Protein AF-A0A3D6D416-F1 (afdb_monomer_lite)

Secondary structure (DSSP, 8-state):
---S---PPPP-HHHHHHHHH-PPTT-EEEEEEEESSGGGGGGGGGGG-SS-HHHHHIIIIIIHHIIIIIHHHHT-EEEEEEEEE--SSTTPPPPSEEE-TT--EEEIIIIIITT-SEEEE--SS--HHHHHHHHHHH--EEEE-TT--HHHHTTTTTS-HHHHHHHHHTT-

Foldseek 3Di:
DPDPDPQFDAFDPLLLCCQQPVDDAAAEEEEEEEDQDQVCQALVVVVVDPVPQLVVCSCPPQLVNCVVCSCVVRNYDYSFYWYFYDPVAAQDDGDQWIAHRNGDIDGCPPRNLQRGQEYEYRYQHHNVNVVVVSCVVNVHHYDYNHPDDPVCRRPVNRDRNVVVVVVVVVVD

Radius of gyration: 16.21 Å; chains: 1; bounding box: 52×36×35 Å

Structure (mmCIF, N/CA/C/O backbone):
data_AF-A0A3D6D416-F1
#
_entry.id   AF-A0A3D6D416-F1
#
loop_
_atom_site.group_PDB
_atom_site.id
_atom_site.type_symbol
_atom_site.label_atom_id
_atom_site.label_alt_id
_atom_site.label_comp_id
_atom_site.label_asym_id
_atom_site.label_entity_id
_atom_site.label_seq_id
_atom_site.pdbx_PDB_ins_code
_atom_site.Cartn_x
_atom_site.Cartn_y
_atom_site.Cartn_z
_atom_site.occupancy
_atom_site.B_iso_or_equiv
_atom_site.auth_seq_id
_atom_site.auth_comp_id
_atom_site.auth_asym_id
_atom_site.auth_atom_id
_atom_site.pdbx_PDB_model_num
ATOM 1 N N . MET A 1 1 ? 37.383 -4.142 -9.660 1.00 37.91 1 MET A N 1
ATOM 2 C CA . MET A 1 1 ? 36.294 -4.330 -10.639 1.00 37.91 1 MET A CA 1
ATOM 3 C C . MET A 1 1 ? 35.354 -5.375 -10.069 1.00 37.91 1 MET A C 1
ATOM 5 O O . MET A 1 1 ? 35.671 -6.551 -10.129 1.00 37.91 1 MET A O 1
ATOM 9 N N . ILE A 1 2 ? 34.288 -4.944 -9.397 1.00 41.38 2 ILE A N 1
ATOM 10 C CA . ILE A 1 2 ? 33.226 -5.825 -8.882 1.00 41.38 2 ILE A CA 1
ATOM 11 C C . ILE A 1 2 ? 31.912 -5.070 -9.108 1.00 41.38 2 ILE A C 1
ATOM 13 O O . ILE A 1 2 ? 31.288 -4.567 -8.186 1.00 41.38 2 ILE A O 1
ATOM 17 N N . ALA A 1 3 ? 31.596 -4.806 -10.372 1.00 45.78 3 ALA A N 1
ATOM 18 C CA . ALA A 1 3 ? 30.381 -4.085 -10.752 1.00 45.78 3 ALA A CA 1
ATOM 19 C C . ALA A 1 3 ? 29.821 -4.593 -12.086 1.00 45.78 3 ALA A C 1
ATOM 21 O O . ALA A 1 3 ? 29.097 -3.880 -12.769 1.00 45.78 3 ALA A O 1
ATOM 22 N N . GLU A 1 4 ? 30.163 -5.822 -12.475 1.00 51.12 4 GLU A N 1
ATOM 23 C CA . GLU A 1 4 ? 29.651 -6.435 -13.696 1.00 51.12 4 GLU A CA 1
ATOM 24 C C . GLU A 1 4 ? 28.948 -7.745 -13.327 1.00 51.12 4 GLU A C 1
ATOM 26 O O . GLU A 1 4 ? 29.581 -8.721 -12.930 1.00 51.12 4 GLU A O 1
ATOM 31 N N . SER A 1 5 ? 27.615 -7.720 -13.459 1.00 50.16 5 SER A N 1
ATOM 32 C CA . SER A 1 5 ? 26.647 -8.826 -13.352 1.00 50.16 5 SER A CA 1
ATOM 33 C C . SER A 1 5 ? 26.111 -9.239 -11.968 1.00 50.16 5 SER A C 1
ATOM 35 O O . SER A 1 5 ? 25.978 -10.425 -11.680 1.00 50.16 5 SER A O 1
ATOM 37 N N . MET A 1 6 ? 25.638 -8.294 -11.141 1.00 59.03 6 MET A N 1
ATOM 38 C CA . MET A 1 6 ? 24.496 -8.663 -10.285 1.00 59.03 6 MET A CA 1
ATOM 39 C C . MET A 1 6 ? 23.273 -8.812 -11.191 1.00 59.03 6 MET A C 1
ATOM 41 O O . MET A 1 6 ? 22.703 -7.831 -11.662 1.00 59.03 6 MET A O 1
ATOM 45 N N . THR A 1 7 ? 22.921 -10.057 -11.502 1.00 78.75 7 THR A N 1
ATOM 46 C CA . THR A 1 7 ? 21.652 -10.377 -12.153 1.00 78.75 7 THR A CA 1
ATOM 47 C C . THR A 1 7 ? 20.589 -10.451 -11.065 1.00 78.75 7 THR A C 1
ATOM 49 O O . THR A 1 7 ? 20.602 -11.348 -10.226 1.00 78.75 7 THR A O 1
ATOM 52 N N . PHE A 1 8 ? 19.696 -9.463 -11.034 1.00 84.50 8 PHE A N 1
ATOM 53 C CA . PHE A 1 8 ? 18.545 -9.507 -10.142 1.00 84.50 8 PHE A CA 1
ATOM 54 C C . PHE A 1 8 ? 17.501 -10.463 -10.728 1.00 84.50 8 PHE A C 1
ATOM 56 O O . PHE A 1 8 ? 17.259 -10.431 -11.940 1.00 84.50 8 PHE A O 1
ATOM 63 N N . PRO A 1 9 ? 16.884 -11.334 -9.912 1.00 89.56 9 PRO A N 1
ATOM 64 C CA . PRO A 1 9 ? 15.741 -12.104 -10.381 1.00 89.56 9 PRO A CA 1
ATOM 65 C C . PRO A 1 9 ? 14.585 -11.148 -10.739 1.00 89.56 9 PRO A C 1
ATOM 67 O O . PRO A 1 9 ? 14.557 -10.018 -10.256 1.00 89.56 9 PRO A O 1
ATOM 70 N N . PRO A 1 10 ? 13.595 -11.569 -11.541 1.00 92.44 10 PRO A N 1
ATOM 71 C CA . PRO A 1 10 ? 12.379 -10.782 -11.740 1.00 92.44 10 PRO A CA 1
ATOM 72 C C . PRO A 1 10 ? 11.672 -10.515 -10.408 1.00 92.44 10 PRO A C 1
ATOM 74 O O . PRO A 1 10 ? 11.660 -11.400 -9.544 1.00 92.44 10 PRO A O 1
ATOM 77 N N . PHE A 1 11 ? 11.068 -9.335 -10.242 1.00 94.50 11 PHE A N 1
ATOM 78 C CA . PHE A 1 11 ? 10.298 -8.998 -9.041 1.00 94.50 11 PHE A CA 1
ATOM 79 C C . PHE A 1 11 ? 9.225 -10.059 -8.737 1.00 94.50 11 PHE A C 1
ATOM 81 O O . PHE A 1 11 ? 8.576 -10.591 -9.638 1.00 94.50 11 PHE A O 1
ATOM 88 N N . SER A 1 12 ? 9.039 -10.368 -7.453 1.00 96.50 12 SER A N 1
ATOM 89 C CA . SER A 1 12 ? 7.990 -11.266 -6.972 1.00 96.50 12 SER A CA 1
ATOM 90 C C . SER A 1 12 ? 7.444 -10.735 -5.655 1.00 96.50 12 SER A C 1
ATOM 92 O O . SER A 1 12 ? 8.164 -10.693 -4.656 1.00 96.50 12 SER A O 1
ATOM 94 N N . LEU A 1 13 ? 6.160 -10.366 -5.648 1.00 96.81 13 LEU A N 1
ATOM 95 C CA . LEU A 1 13 ? 5.489 -9.898 -4.438 1.00 96.81 13 LEU A CA 1
ATOM 96 C C . LEU A 1 13 ? 5.439 -10.996 -3.366 1.00 96.81 13 LEU A C 1
ATOM 98 O O . LEU A 1 13 ? 5.725 -10.716 -2.206 1.00 96.81 13 LEU A O 1
ATOM 102 N N . SER A 1 14 ? 5.157 -12.245 -3.755 1.00 96.94 14 SER A N 1
ATOM 103 C CA . SER A 1 14 ? 5.166 -13.390 -2.833 1.00 96.94 14 SER A CA 1
ATOM 104 C C . SER A 1 14 ? 6.531 -13.558 -2.151 1.00 96.94 14 SER A C 1
ATOM 106 O O . SER A 1 14 ? 6.610 -13.655 -0.921 1.00 96.94 14 SER A O 1
ATOM 108 N N . ARG A 1 15 ? 7.630 -13.485 -2.921 1.00 96.69 15 ARG A N 1
ATOM 109 C CA . ARG A 1 15 ? 8.991 -13.536 -2.363 1.00 96.69 15 ARG A CA 1
ATOM 110 C C . ARG A 1 15 ? 9.264 -12.356 -1.440 1.00 96.69 15 ARG A C 1
ATOM 112 O O . ARG A 1 15 ? 9.778 -12.569 -0.344 1.00 96.69 15 ARG A O 1
ATOM 119 N N . LEU A 1 16 ? 8.918 -11.135 -1.847 1.00 95.94 16 LEU A N 1
ATOM 120 C CA . LEU A 1 16 ? 9.100 -9.952 -1.006 1.00 95.94 16 LEU A CA 1
ATOM 121 C C . LEU A 1 16 ? 8.386 -10.136 0.339 1.00 95.94 16 LEU A C 1
ATOM 123 O O . LEU A 1 16 ? 9.015 -10.036 1.388 1.00 95.94 16 LEU A O 1
ATOM 127 N N . LEU A 1 17 ? 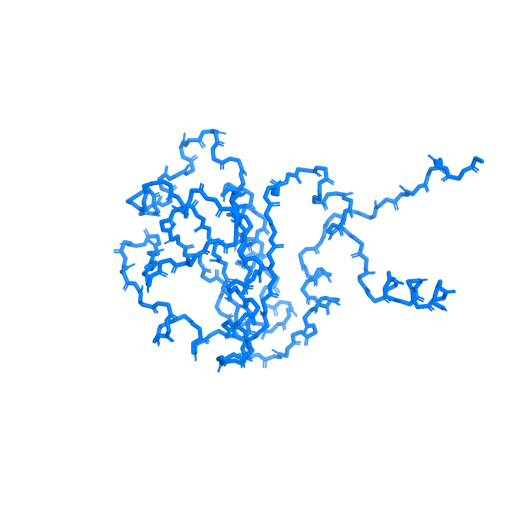7.097 -10.482 0.314 1.00 96.75 17 LEU A N 1
ATOM 128 C CA . LEU A 1 17 ? 6.301 -10.653 1.527 1.00 96.75 17 LEU A CA 1
ATOM 129 C C . LEU A 1 17 ? 6.843 -11.771 2.420 1.00 96.75 17 LEU A C 1
ATOM 131 O O . LEU A 1 17 ? 6.993 -11.581 3.625 1.00 96.75 17 LEU A O 1
ATOM 135 N N . THR A 1 18 ? 7.200 -12.909 1.829 1.00 96.44 18 THR A N 1
ATOM 136 C CA . THR A 1 18 ? 7.735 -14.062 2.561 1.00 96.44 18 THR A CA 1
ATOM 137 C C . THR A 1 18 ? 9.058 -13.741 3.243 1.00 96.44 18 THR A C 1
ATOM 139 O O . THR A 1 18 ? 9.243 -14.058 4.415 1.00 96.44 18 THR A O 1
ATOM 142 N N . THR A 1 19 ? 9.975 -13.105 2.519 1.00 93.69 19 THR A N 1
ATOM 143 C CA . THR A 1 19 ? 11.349 -12.875 2.989 1.00 93.69 19 THR A CA 1
ATOM 144 C C . THR A 1 19 ? 11.460 -11.680 3.933 1.00 93.69 19 THR A C 1
ATOM 146 O O . THR A 1 19 ? 12.342 -11.672 4.785 1.00 93.69 19 THR A O 1
ATOM 149 N N . VAL A 1 20 ? 10.560 -10.697 3.825 1.00 93.44 20 VAL A N 1
ATOM 150 C CA . VAL A 1 20 ? 10.545 -9.516 4.702 1.00 93.44 20 VAL A CA 1
ATOM 151 C C . VAL A 1 20 ? 9.689 -9.737 5.947 1.00 93.44 20 VAL A C 1
ATOM 153 O O . VAL A 1 20 ? 10.095 -9.353 7.042 1.00 93.44 20 VAL A O 1
ATOM 156 N N . PHE A 1 21 ? 8.508 -10.345 5.809 1.00 95.69 21 PHE A N 1
ATOM 157 C CA . PHE A 1 21 ? 7.528 -10.398 6.899 1.00 95.69 21 PHE A CA 1
ATOM 158 C C . PHE A 1 21 ? 7.324 -11.784 7.500 1.00 95.69 21 PHE A C 1
ATOM 160 O O . PHE A 1 21 ? 6.828 -11.859 8.626 1.00 95.69 21 PHE A O 1
ATOM 167 N N . ALA A 1 22 ? 7.681 -12.853 6.778 1.00 96.06 22 ALA A N 1
ATOM 168 C CA . ALA A 1 22 ? 7.364 -14.236 7.140 1.00 96.06 22 ALA A CA 1
ATOM 169 C C . ALA A 1 22 ? 5.890 -14.381 7.594 1.00 96.06 22 ALA A C 1
ATOM 171 O O . ALA A 1 22 ? 5.630 -14.683 8.766 1.00 96.06 22 ALA A O 1
ATOM 172 N N . PRO A 1 23 ? 4.919 -14.086 6.704 1.00 97.06 23 PRO A N 1
ATOM 173 C CA . PRO A 1 23 ? 3.513 -14.028 7.065 1.00 97.06 23 PRO A CA 1
ATOM 174 C C . PRO A 1 23 ? 2.996 -15.384 7.544 1.00 97.06 23 PRO A C 1
ATOM 176 O O . PRO A 1 23 ? 3.431 -16.445 7.089 1.00 97.06 23 PRO A O 1
ATOM 179 N N . LYS A 1 24 ? 2.031 -15.345 8.457 1.00 97.44 24 LYS A N 1
ATOM 180 C CA . LYS A 1 24 ? 1.301 -16.514 8.945 1.00 97.44 24 LYS A CA 1
ATOM 181 C C . LYS A 1 24 ? -0.082 -16.552 8.316 1.00 97.44 24 LYS A C 1
ATOM 183 O O . LYS A 1 24 ? -0.705 -15.524 8.064 1.00 97.44 24 LYS A O 1
ATOM 188 N N . LYS A 1 25 ? -0.597 -17.767 8.134 1.00 97.38 25 L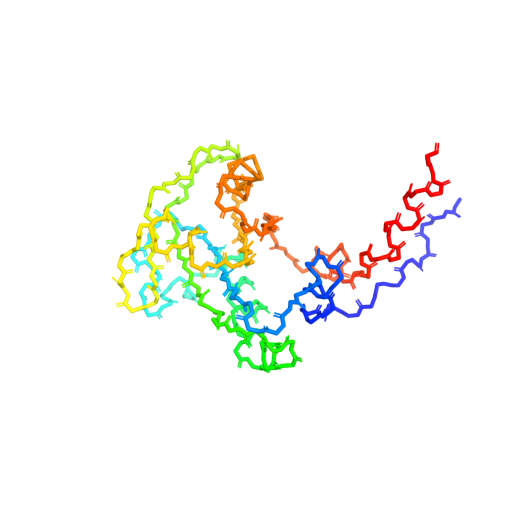YS A N 1
ATOM 189 C CA . LYS A 1 25 ? -1.951 -17.973 7.625 1.00 97.38 25 LYS A CA 1
ATOM 190 C C . LYS A 1 25 ? -2.978 -17.231 8.490 1.00 97.38 25 LYS A C 1
ATOM 192 O O . LYS A 1 25 ? -3.016 -17.426 9.703 1.00 97.38 25 LYS A O 1
ATOM 197 N N . GLY A 1 26 ? -3.837 -16.458 7.838 1.00 97.38 26 GLY A N 1
ATOM 198 C CA . GLY A 1 26 ? -4.892 -15.657 8.449 1.00 97.38 26 GLY A CA 1
ATOM 199 C C . GLY A 1 26 ? -4.476 -14.233 8.815 1.00 97.38 26 GLY A C 1
ATOM 200 O O . GLY A 1 26 ? -5.357 -13.452 9.165 1.00 97.38 26 GLY A O 1
ATOM 201 N N . GLU A 1 27 ? -3.189 -13.883 8.721 1.00 98.50 27 GLU A N 1
ATOM 202 C CA . GLU A 1 27 ? -2.742 -12.503 8.928 1.00 98.50 27 GLU A CA 1
ATOM 203 C C . GLU A 1 27 ? -3.308 -11.580 7.846 1.00 98.50 27 GLU A C 1
ATOM 205 O O . GLU A 1 27 ? -3.463 -11.971 6.683 1.00 98.50 27 GLU A O 1
ATOM 210 N N . ARG A 1 28 ? -3.633 -10.350 8.240 1.00 98.56 28 ARG A N 1
ATOM 211 C CA . ARG A 1 28 ? -4.222 -9.337 7.366 1.00 98.56 28 ARG A CA 1
ATOM 212 C C . ARG A 1 28 ? -3.166 -8.372 6.853 1.00 98.56 28 ARG A C 1
ATOM 214 O O . ARG A 1 28 ? -2.374 -7.845 7.634 1.00 98.56 28 ARG A O 1
ATOM 221 N N . VAL A 1 29 ? -3.198 -8.096 5.553 1.00 98.56 29 VAL A N 1
ATOM 222 C CA . VAL A 1 29 ? -2.307 -7.132 4.893 1.00 98.56 29 VAL A CA 1
ATOM 223 C C . VAL A 1 29 ? -3.093 -5.948 4.330 1.00 98.56 29 VAL A C 1
ATOM 225 O O . VAL A 1 29 ? -4.170 -6.143 3.779 1.00 98.56 29 VAL A O 1
ATOM 228 N N . ALA A 1 30 ? -2.548 -4.739 4.448 1.00 98.50 30 ALA A N 1
ATOM 229 C CA . ALA A 1 30 ? -3.065 -3.535 3.798 1.00 98.50 30 ALA A CA 1
ATOM 230 C C . ALA A 1 30 ? -1.962 -2.794 3.035 1.00 98.50 30 ALA A C 1
ATOM 232 O O . ALA A 1 30 ? -0.781 -2.854 3.398 1.00 98.50 30 ALA A O 1
ATOM 233 N N . VAL A 1 31 ? -2.365 -2.063 1.998 1.00 98.69 31 VAL A N 1
ATOM 234 C CA . VAL A 1 31 ? -1.514 -1.152 1.229 1.00 98.69 31 VAL A CA 1
ATOM 235 C C . VAL A 1 31 ? -1.976 0.282 1.479 1.00 98.69 31 VAL A C 1
ATOM 237 O O . VAL A 1 31 ? -3.164 0.579 1.385 1.00 98.69 31 VAL A O 1
ATOM 240 N N . LEU A 1 32 ? -1.036 1.171 1.787 1.00 98.69 32 LEU A N 1
ATOM 241 C CA . LEU A 1 32 ? -1.270 2.604 1.950 1.00 98.69 32 LEU A CA 1
ATOM 242 C C . LEU A 1 32 ? -0.584 3.375 0.826 1.00 98.69 32 LEU A C 1
ATOM 244 O O . LEU A 1 32 ? 0.559 3.066 0.480 1.00 98.69 32 LEU A O 1
ATOM 248 N N . ILE A 1 33 ? -1.258 4.402 0.318 1.00 98.69 33 ILE A N 1
ATOM 249 C CA . ILE A 1 33 ? -0.716 5.388 -0.619 1.00 98.69 33 ILE A CA 1
ATOM 250 C C . ILE A 1 33 ? -0.970 6.807 -0.114 1.00 98.69 33 ILE A C 1
ATOM 252 O O . ILE A 1 33 ? -1.912 7.042 0.638 1.00 98.69 33 ILE A O 1
ATOM 256 N N . ASP A 1 34 ? -0.158 7.760 -0.557 1.00 98.19 34 ASP A N 1
ATOM 257 C CA . ASP A 1 34 ? -0.397 9.186 -0.344 1.00 98.19 34 ASP A CA 1
ATOM 258 C C . ASP A 1 34 ? -0.996 9.846 -1.591 1.00 98.19 34 ASP A C 1
ATOM 260 O O . ASP A 1 34 ? -0.607 9.549 -2.724 1.00 98.19 34 ASP A O 1
ATOM 264 N N . LEU A 1 35 ? -1.930 10.771 -1.381 1.00 98.25 35 LEU A N 1
ATOM 265 C CA . LEU A 1 35 ? -2.505 11.620 -2.422 1.00 98.25 35 LEU A CA 1
ATOM 266 C C . LEU A 1 35 ? -2.568 13.070 -1.931 1.00 98.25 35 LEU A C 1
ATOM 268 O O . LEU A 1 35 ? -2.916 13.324 -0.784 1.00 98.25 35 LEU A O 1
ATOM 272 N N . GLU A 1 36 ? -2.280 14.027 -2.816 1.00 97.31 36 GLU A N 1
ATOM 273 C CA . GLU A 1 36 ? -2.524 15.461 -2.550 1.00 97.31 36 GLU A CA 1
ATOM 274 C C . GLU A 1 36 ? -4.028 15.750 -2.403 1.00 97.31 36 GLU A C 1
ATOM 276 O O . GLU A 1 36 ? -4.438 16.629 -1.657 1.00 97.31 36 GLU A O 1
ATOM 281 N N . ASN A 1 37 ? -4.859 14.999 -3.133 1.00 97.38 37 ASN A N 1
ATOM 282 C CA . ASN A 1 37 ? -6.309 15.026 -3.010 1.00 97.38 37 ASN A CA 1
ATOM 283 C C . ASN A 1 37 ? -6.833 13.595 -2.842 1.00 97.38 37 ASN A C 1
ATOM 285 O O . ASN A 1 37 ? -6.849 12.821 -3.804 1.00 97.38 37 ASN A O 1
ATOM 289 N N . THR A 1 38 ? -7.273 13.253 -1.632 1.00 97.81 38 THR A N 1
ATOM 290 C CA . THR A 1 38 ? -7.793 11.921 -1.298 1.00 97.81 38 THR A CA 1
ATOM 291 C C . THR A 1 38 ? -9.130 11.603 -1.966 1.00 97.81 38 THR A C 1
ATOM 293 O O . THR A 1 38 ? -9.436 10.423 -2.123 1.00 97.81 38 THR A O 1
ATOM 296 N N . ASP A 1 39 ? -9.877 12.593 -2.477 1.00 97.56 39 ASP A N 1
ATOM 297 C CA . ASP A 1 39 ? -11.092 12.346 -3.274 1.00 97.56 39 ASP A CA 1
ATOM 298 C C . ASP A 1 39 ? -10.794 11.501 -4.523 1.00 97.56 39 ASP A C 1
ATOM 300 O O . ASP A 1 39 ? -11.655 10.763 -5.003 1.00 97.56 39 ASP A O 1
ATOM 304 N N . LEU A 1 40 ? -9.559 11.572 -5.039 1.00 98.19 40 LEU A N 1
ATOM 305 C CA . LEU A 1 40 ? -9.111 10.768 -6.177 1.00 98.19 40 LEU A CA 1
ATOM 306 C C . LEU A 1 40 ? -8.986 9.276 -5.846 1.00 98.19 40 LEU A C 1
ATOM 308 O O . LEU A 1 40 ? -8.807 8.467 -6.754 1.00 98.19 40 LEU A O 1
ATOM 312 N N . MET A 1 41 ? -9.061 8.889 -4.573 1.00 98.31 41 MET A N 1
ATOM 313 C CA . MET A 1 41 ? -9.090 7.482 -4.188 1.00 98.31 41 MET A CA 1
ATOM 314 C C . MET A 1 41 ? -10.391 6.808 -4.623 1.00 98.31 41 MET A C 1
ATOM 316 O O . MET A 1 41 ? -10.377 5.644 -5.033 1.00 98.31 41 MET A O 1
ATOM 320 N N . LYS A 1 42 ? -11.504 7.549 -4.587 1.00 98.44 42 LYS A N 1
ATOM 321 C CA . LYS A 1 42 ? -12.810 7.033 -4.977 1.00 98.44 42 LYS A CA 1
ATOM 322 C C . LYS A 1 42 ? -12.798 6.587 -6.436 1.00 98.44 42 LYS A C 1
ATOM 324 O O . LYS A 1 42 ? -12.267 7.281 -7.303 1.00 98.44 42 LYS A O 1
ATOM 329 N N . ASP A 1 43 ? -13.367 5.413 -6.691 1.00 98.25 43 ASP A N 1
ATOM 330 C CA . ASP A 1 43 ? -13.382 4.752 -7.997 1.00 98.25 43 ASP A CA 1
ATOM 331 C C . ASP A 1 43 ? -11.970 4.590 -8.605 1.00 98.25 43 ASP A C 1
ATOM 333 O O . ASP A 1 43 ? -11.818 4.427 -9.816 1.00 98.25 43 ASP A O 1
ATOM 337 N N . LEU A 1 44 ? -10.927 4.648 -7.760 1.00 98.38 44 LEU A N 1
ATOM 338 C CA . LEU A 1 44 ? -9.514 4.667 -8.144 1.00 98.38 44 LEU A CA 1
ATOM 339 C C . LEU A 1 44 ? -9.191 5.772 -9.169 1.00 98.38 44 LEU A C 1
ATOM 341 O O . LEU A 1 44 ? -8.341 5.595 -10.045 1.00 98.38 44 LEU A O 1
ATOM 345 N N . ALA A 1 45 ? -9.861 6.927 -9.078 1.00 98.50 45 ALA A N 1
ATOM 346 C CA . ALA A 1 45 ? -9.747 8.024 -10.040 1.00 98.50 45 ALA A CA 1
ATOM 347 C C . ALA A 1 45 ? -8.309 8.554 -10.221 1.00 98.50 45 ALA A C 1
ATOM 349 O O . ALA A 1 45 ? -7.968 9.042 -11.304 1.00 98.50 45 ALA A O 1
ATOM 350 N N . PHE A 1 46 ? -7.437 8.400 -9.219 1.00 98.38 46 PHE A N 1
ATOM 351 C CA . PHE A 1 46 ? -6.009 8.727 -9.302 1.00 98.38 46 PHE A CA 1
ATOM 352 C C . PHE A 1 46 ? -5.288 7.976 -10.436 1.00 98.38 46 PHE A C 1
ATOM 354 O O . PHE A 1 46 ? -4.302 8.473 -10.974 1.00 98.38 46 PHE A O 1
ATOM 361 N N . LEU A 1 47 ? -5.802 6.819 -10.875 1.00 98.31 47 LEU A N 1
ATOM 362 C CA . LEU A 1 47 ? -5.272 6.068 -12.018 1.00 98.31 47 LEU A CA 1
ATOM 363 C C . LEU A 1 47 ? -5.471 6.778 -13.364 1.00 98.31 47 LEU A C 1
ATOM 365 O O . LEU A 1 47 ? -4.947 6.301 -14.372 1.00 98.31 47 LEU A O 1
ATOM 369 N N . SER A 1 48 ? -6.206 7.886 -13.422 1.00 97.75 48 SER A N 1
ATOM 370 C CA . SER A 1 48 ? -6.280 8.731 -14.620 1.00 97.75 48 SER A CA 1
ATOM 371 C C . SER A 1 48 ? -5.125 9.733 -14.724 1.00 97.75 48 SER A C 1
ATOM 373 O O . SER A 1 48 ? -4.853 10.230 -15.815 1.00 97.75 48 SER A O 1
ATOM 375 N N . ASP A 1 49 ? -4.408 9.988 -13.626 1.00 97.06 49 ASP A N 1
ATOM 376 C CA . ASP A 1 49 ? -3.241 10.862 -13.610 1.00 97.06 49 ASP A CA 1
ATOM 377 C C . ASP A 1 49 ? -1.972 10.038 -13.887 1.00 97.06 49 ASP A C 1
ATOM 379 O O . ASP A 1 49 ? -1.620 9.091 -13.175 1.00 97.06 49 ASP A O 1
ATOM 383 N N . GLU A 1 50 ? -1.276 10.364 -14.972 1.00 95.62 50 GLU A N 1
ATOM 384 C CA . GLU A 1 50 ? -0.039 9.682 -15.362 1.00 95.62 50 GLU A CA 1
ATOM 385 C C . GLU A 1 50 ? 1.159 10.096 -14.495 1.00 95.62 50 GLU A C 1
ATOM 387 O O . GLU A 1 50 ? 2.164 9.386 -14.453 1.00 95.62 50 GLU A O 1
ATOM 392 N N . THR A 1 51 ? 1.060 11.214 -13.771 1.00 96.62 51 THR A N 1
ATOM 393 C CA . THR A 1 51 ? 2.131 11.725 -12.906 1.00 96.62 51 THR A CA 1
ATOM 394 C C . THR A 1 51 ? 2.213 10.986 -11.569 1.00 96.62 51 THR A C 1
ATOM 396 O O . THR A 1 51 ? 3.299 10.887 -10.992 1.00 96.62 51 THR A O 1
ATOM 399 N N . LEU A 1 52 ? 1.112 10.365 -11.125 1.00 97.25 52 LEU A N 1
ATOM 400 C CA . LEU A 1 52 ? 1.002 9.567 -9.895 1.00 97.25 52 LEU A CA 1
ATOM 401 C C . LEU A 1 52 ? 1.590 8.156 -10.065 1.00 97.25 52 LEU A C 1
ATOM 403 O O . LEU A 1 52 ? 0.953 7.126 -9.837 1.00 97.25 52 LEU A O 1
ATOM 407 N N . THR A 1 53 ? 2.840 8.106 -10.523 1.00 97.25 53 THR A N 1
ATOM 408 C CA . THR A 1 53 ? 3.532 6.864 -10.896 1.00 97.25 53 THR A CA 1
ATOM 409 C C . THR A 1 53 ? 3.769 5.927 -9.712 1.00 97.25 53 THR A C 1
ATOM 411 O O . THR A 1 53 ? 3.678 4.709 -9.876 1.00 97.25 53 THR A O 1
ATOM 414 N N . VAL A 1 54 ? 4.029 6.467 -8.516 1.00 97.31 54 VAL A N 1
ATOM 415 C CA . VAL A 1 54 ? 4.228 5.677 -7.290 1.00 97.31 54 VAL A CA 1
ATOM 416 C C . VAL A 1 54 ? 2.919 5.012 -6.867 1.00 97.31 54 VAL A C 1
ATOM 418 O O . VAL A 1 54 ? 2.887 3.803 -6.645 1.00 97.31 54 VAL A O 1
ATOM 421 N N . GLN A 1 55 ? 1.827 5.775 -6.839 1.00 98.44 55 GLN A N 1
ATOM 422 C CA . GLN A 1 55 ? 0.496 5.301 -6.457 1.00 98.44 55 GLN A CA 1
ATOM 423 C C . GLN A 1 55 ? -0.032 4.286 -7.472 1.00 98.44 55 GLN A C 1
ATOM 425 O O . GLN A 1 55 ? -0.567 3.246 -7.090 1.00 98.44 55 GLN A O 1
ATOM 430 N N . ARG A 1 56 ? 0.202 4.513 -8.772 1.00 98.31 56 ARG A N 1
ATOM 431 C CA . ARG A 1 56 ? -0.088 3.516 -9.810 1.00 98.31 56 ARG A CA 1
ATOM 432 C C . ARG A 1 56 ? 0.676 2.216 -9.579 1.00 98.31 56 ARG A C 1
ATOM 434 O O . ARG A 1 56 ? 0.094 1.148 -9.695 1.00 98.31 56 ARG A O 1
ATOM 441 N N . LYS A 1 57 ? 1.958 2.270 -9.204 1.00 97.75 57 LYS A N 1
ATOM 442 C CA . LYS A 1 57 ? 2.719 1.052 -8.879 1.00 97.75 57 LYS A CA 1
ATOM 443 C C . LYS A 1 57 ? 2.210 0.366 -7.615 1.00 97.75 57 LYS A C 1
ATOM 445 O O . LYS A 1 57 ? 2.172 -0.859 -7.589 1.00 97.75 57 LYS A O 1
ATOM 450 N N . ALA A 1 58 ? 1.800 1.117 -6.595 1.00 98.19 58 ALA A N 1
ATOM 451 C CA . ALA A 1 58 ? 1.137 0.550 -5.422 1.00 98.19 58 ALA A CA 1
ATOM 452 C C . ALA A 1 58 ? -0.112 -0.249 -5.828 1.00 98.19 58 ALA A C 1
ATOM 454 O O . ALA A 1 58 ? -0.283 -1.393 -5.406 1.00 98.19 58 ALA A O 1
ATOM 455 N N . HIS A 1 59 ? -0.928 0.325 -6.714 1.00 98.56 59 HIS A N 1
ATOM 456 C CA . HIS A 1 59 ? -2.093 -0.337 -7.285 1.00 98.56 59 HIS A CA 1
ATOM 457 C C . HIS A 1 59 ? -1.709 -1.588 -8.097 1.00 98.56 59 HIS A C 1
ATOM 459 O O . HIS A 1 59 ? -2.068 -2.704 -7.732 1.00 98.56 59 HIS A O 1
ATOM 465 N N . ASP A 1 60 ? -0.929 -1.418 -9.163 1.00 98.06 60 ASP A N 1
ATOM 466 C CA . ASP A 1 60 ? -0.677 -2.465 -10.159 1.00 98.06 60 ASP A CA 1
ATOM 467 C C . ASP A 1 60 ? 0.159 -3.627 -9.604 1.00 98.06 60 ASP A C 1
ATOM 469 O O . ASP A 1 60 ? -0.021 -4.779 -9.995 1.00 98.06 60 ASP A O 1
ATOM 473 N N . VAL A 1 61 ? 1.105 -3.336 -8.706 1.00 97.94 61 VAL A N 1
ATOM 474 C CA . VAL A 1 61 ? 2.061 -4.332 -8.208 1.00 97.94 61 VAL A CA 1
ATOM 475 C C . VAL A 1 61 ? 1.595 -4.959 -6.902 1.00 97.94 61 VAL A C 1
ATOM 477 O O . VAL A 1 61 ? 1.728 -6.171 -6.740 1.00 97.94 61 VAL A O 1
ATOM 480 N N . PHE A 1 62 ? 1.077 -4.164 -5.964 1.00 98.31 62 PHE A N 1
ATOM 481 C CA . PHE A 1 62 ? 0.762 -4.643 -4.616 1.00 98.31 62 PHE A CA 1
ATOM 482 C C . PHE A 1 62 ? -0.716 -4.970 -4.473 1.00 98.31 62 PHE A C 1
ATOM 484 O O . PHE A 1 62 ? -1.040 -6.109 -4.161 1.00 98.31 62 PHE A O 1
ATOM 491 N N . TYR A 1 63 ? -1.609 -4.017 -4.729 1.00 98.50 63 TYR A N 1
ATOM 492 C CA . TYR A 1 63 ? -3.049 -4.235 -4.581 1.00 98.50 63 TYR A CA 1
ATOM 493 C C . TYR A 1 63 ? -3.572 -5.301 -5.555 1.00 98.50 63 TYR A C 1
ATOM 495 O O . TYR A 1 63 ? -4.117 -6.319 -5.123 1.00 98.50 63 TYR A O 1
ATOM 503 N N . GLU A 1 64 ? -3.316 -5.138 -6.854 1.00 98.44 64 GLU A N 1
ATOM 504 C CA . GLU A 1 64 ? -3.678 -6.136 -7.863 1.00 98.44 64 GLU A CA 1
ATOM 505 C C . GLU A 1 64 ? -2.896 -7.439 -7.666 1.00 98.44 64 GLU A C 1
ATOM 507 O O . GLU A 1 64 ? -3.461 -8.520 -7.800 1.00 98.44 64 GLU A O 1
ATOM 512 N N . GLY A 1 65 ? -1.617 -7.377 -7.283 1.00 97.88 65 GLY A N 1
ATOM 513 C CA . GLY A 1 65 ? -0.817 -8.576 -7.006 1.00 97.88 65 GLY A CA 1
ATOM 514 C C . GLY A 1 65 ? -1.381 -9.426 -5.860 1.00 97.88 65 GLY A C 1
ATOM 515 O O . GLY A 1 65 ? -1.468 -10.649 -5.980 1.00 97.88 65 GLY A O 1
ATOM 516 N N . LEU A 1 66 ? -1.807 -8.787 -4.766 1.00 98.25 66 LEU A N 1
ATOM 517 C CA . LEU A 1 66 ? -2.461 -9.448 -3.633 1.00 98.25 66 LEU A CA 1
ATOM 518 C C . LEU A 1 66 ? -3.785 -10.085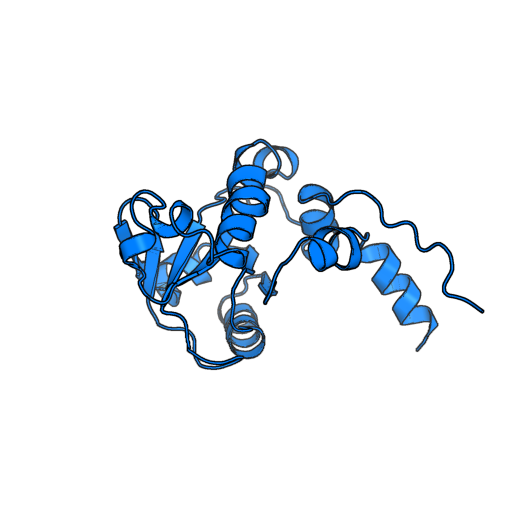 -4.060 1.00 98.25 66 LEU A C 1
ATOM 520 O O . LEU A 1 66 ? -4.010 -11.261 -3.766 1.00 98.25 66 LEU A O 1
ATOM 524 N N . LYS A 1 67 ? -4.622 -9.342 -4.794 1.00 97.25 67 LYS A N 1
ATOM 525 C CA . LYS A 1 67 ? -5.929 -9.811 -5.278 1.00 97.25 67 LYS A CA 1
ATOM 526 C C . LYS A 1 67 ? -5.833 -10.935 -6.303 1.00 97.25 67 LYS A C 1
ATOM 528 O O . LYS A 1 67 ? -6.650 -11.850 -6.278 1.00 97.25 67 LYS A O 1
ATOM 533 N N . ASN A 1 68 ? -4.816 -10.906 -7.157 1.00 96.81 68 ASN A N 1
ATOM 534 C CA . ASN A 1 68 ? -4.632 -11.856 -8.254 1.00 96.81 68 ASN A CA 1
ATOM 535 C C . ASN A 1 68 ? -3.807 -13.096 -7.854 1.00 96.81 68 ASN A C 1
ATOM 537 O O . ASN A 1 68 ? -3.140 -13.700 -8.693 1.00 96.81 68 ASN A O 1
ATOM 541 N N . GLY A 1 69 ? -3.870 -13.498 -6.578 1.00 96.44 69 GLY A N 1
ATOM 542 C CA . GLY A 1 69 ? -3.441 -14.823 -6.115 1.00 96.44 69 GLY A CA 1
ATOM 543 C C . GLY A 1 69 ? -2.369 -14.832 -5.028 1.00 96.44 69 GLY A C 1
ATOM 544 O O . GLY A 1 69 ? -2.282 -15.818 -4.303 1.00 96.44 69 GLY A O 1
ATOM 545 N N . VAL A 1 70 ? -1.593 -13.756 -4.836 1.00 98.00 70 VAL A N 1
ATOM 546 C CA . VAL A 1 70 ? -0.519 -13.756 -3.817 1.00 98.00 70 VAL A CA 1
ATOM 547 C C . VAL A 1 70 ? -1.085 -13.854 -2.400 1.00 98.00 70 VAL A C 1
ATOM 549 O O . VAL A 1 70 ? -0.506 -14.537 -1.554 1.00 98.00 70 VAL A O 1
ATOM 552 N N . ALA A 1 71 ? -2.225 -13.211 -2.123 1.00 97.56 71 ALA A N 1
ATOM 553 C CA . ALA A 1 71 ? -2.863 -13.338 -0.816 1.00 97.56 71 ALA A CA 1
ATOM 554 C C . ALA A 1 71 ? -3.307 -14.787 -0.551 1.00 97.56 71 ALA A C 1
ATOM 556 O O . ALA A 1 71 ? -3.040 -15.322 0.523 1.00 97.56 71 ALA A O 1
ATOM 557 N N . GLU A 1 72 ? -3.908 -15.450 -1.544 1.00 97.75 72 GLU A N 1
ATOM 558 C CA . GLU A 1 72 ? -4.309 -16.857 -1.444 1.00 97.75 72 GLU A CA 1
ATOM 559 C C . GLU A 1 72 ? -3.097 -17.782 -1.261 1.00 97.75 72 GLU A C 1
ATOM 561 O O . GLU A 1 72 ? -3.095 -18.617 -0.354 1.00 97.75 72 GLU A O 1
ATOM 566 N N . GLU A 1 73 ? -2.048 -17.590 -2.067 1.00 97.88 73 GLU A N 1
ATOM 567 C CA . GLU A 1 73 ? -0.792 -18.347 -2.019 1.00 97.88 73 GLU A CA 1
ATOM 568 C C . GLU A 1 73 ? -0.173 -18.329 -0.616 1.00 97.88 73 GLU A C 1
ATOM 570 O O . GLU A 1 73 ? 0.217 -19.372 -0.087 1.00 97.88 73 GLU A O 1
ATOM 575 N N . LEU A 1 74 ? -0.117 -17.149 0.006 1.00 97.94 74 LEU A N 1
ATOM 576 C CA . LEU A 1 74 ? 0.474 -16.954 1.331 1.00 97.94 74 LEU A CA 1
ATOM 577 C C . LEU A 1 74 ? -0.520 -17.183 2.480 1.00 97.94 74 LEU A C 1
ATOM 579 O O . LEU A 1 74 ? -0.152 -17.092 3.653 1.00 97.94 74 LEU A O 1
ATOM 583 N N . GLY A 1 75 ? -1.781 -17.492 2.168 1.00 98.00 75 GLY A N 1
ATOM 584 C CA . GLY A 1 75 ? -2.851 -17.641 3.149 1.00 98.00 75 GLY A CA 1
ATOM 585 C C . GLY A 1 75 ? -3.157 -16.356 3.922 1.00 98.00 75 GLY A C 1
ATOM 586 O O . GLY A 1 75 ? -3.593 -16.442 5.070 1.00 98.00 75 GLY A O 1
ATOM 587 N N . LEU A 1 76 ? -2.899 -15.194 3.326 1.00 98.25 76 LEU A N 1
ATOM 588 C CA . LEU A 1 76 ? -3.206 -13.875 3.867 1.00 98.25 76 LEU A CA 1
ATOM 589 C C . LEU A 1 76 ? -4.682 -13.522 3.646 1.00 98.25 76 LEU A C 1
ATOM 591 O O . LEU A 1 76 ? -5.321 -13.974 2.697 1.00 98.25 76 LEU A O 1
ATOM 595 N N . ALA A 1 77 ? -5.210 -12.678 4.523 1.00 97.25 77 ALA A N 1
ATOM 596 C CA . ALA A 1 77 ? -6.497 -12.017 4.359 1.00 97.25 77 ALA A CA 1
ATOM 597 C C . ALA A 1 77 ? -6.302 -10.515 4.083 1.00 97.25 77 ALA A C 1
ATOM 599 O O . ALA A 1 77 ? -5.218 -9.962 4.279 1.00 97.25 77 ALA A O 1
ATOM 600 N N . GLY A 1 78 ? -7.367 -9.844 3.648 1.00 93.69 78 GLY A N 1
ATOM 601 C CA . GLY A 1 78 ? -7.319 -8.426 3.299 1.00 93.69 78 GLY A CA 1
ATOM 602 C C . GLY A 1 78 ? -6.740 -8.180 1.906 1.00 93.69 78 GLY A C 1
ATOM 603 O O . GLY A 1 78 ? -7.158 -8.821 0.941 1.00 93.69 78 GLY A O 1
ATOM 604 N N . GLY A 1 79 ? -5.784 -7.260 1.802 1.00 95.88 79 GLY A N 1
ATOM 605 C CA . GLY A 1 79 ? -5.266 -6.728 0.540 1.00 95.88 79 GLY A CA 1
ATOM 606 C C . GLY A 1 79 ? -5.976 -5.449 0.101 1.00 95.88 79 GLY A C 1
ATOM 607 O O . GLY A 1 79 ? -5.985 -5.123 -1.083 1.00 95.88 79 GLY A O 1
ATOM 608 N N . GLU A 1 80 ? -6.600 -4.747 1.042 1.00 98.12 80 GLU A N 1
ATOM 609 C CA . GLU A 1 80 ? -7.238 -3.456 0.838 1.00 98.12 80 GLU A CA 1
ATOM 610 C C . GLU A 1 80 ? -6.195 -2.366 0.539 1.00 98.12 80 GLU A C 1
ATOM 612 O O . GLU A 1 80 ? -5.056 -2.407 1.018 1.00 98.12 80 GLU A O 1
ATOM 617 N N . LEU A 1 81 ? -6.606 -1.387 -0.267 1.00 98.69 81 LEU A N 1
ATOM 618 C CA . LEU A 1 81 ? -5.825 -0.206 -0.618 1.00 98.69 81 LEU A CA 1
ATOM 619 C C . LEU A 1 81 ? -6.493 1.014 0.012 1.00 98.69 81 LEU A C 1
ATOM 621 O O . LEU A 1 81 ? -7.682 1.238 -0.214 1.00 98.69 81 LEU A O 1
ATOM 625 N N . PHE A 1 82 ? -5.721 1.800 0.756 1.00 98.81 82 PHE A N 1
ATOM 626 C CA . PHE A 1 82 ? -6.179 3.045 1.364 1.00 98.81 82 PHE A CA 1
ATOM 627 C C . PHE A 1 82 ? -5.293 4.214 0.947 1.00 98.81 82 PHE A C 1
ATOM 629 O O . PHE A 1 82 ? -4.076 4.062 0.829 1.00 98.81 82 PHE A O 1
ATOM 636 N N . ALA A 1 83 ? -5.892 5.389 0.781 1.00 98.62 83 ALA A N 1
ATOM 637 C CA . ALA A 1 83 ? -5.171 6.631 0.545 1.00 98.62 83 ALA A CA 1
ATOM 638 C C . ALA A 1 83 ? -5.284 7.582 1.733 1.00 98.62 83 ALA A C 1
ATOM 640 O O . ALA A 1 83 ? -6.374 7.775 2.268 1.00 98.62 83 ALA A O 1
ATOM 641 N N . TYR A 1 84 ? -4.175 8.214 2.095 1.00 98.50 84 TYR A N 1
ATOM 642 C CA . TYR A 1 84 ? -4.125 9.282 3.088 1.00 98.50 84 TYR A CA 1
ATOM 643 C C . TYR A 1 84 ? -3.610 10.585 2.464 1.00 98.50 84 TYR A C 1
ATOM 645 O O . TYR A 1 84 ? -2.993 10.572 1.394 1.00 98.50 84 TYR A O 1
ATOM 653 N N . GLU A 1 85 ? -3.883 11.717 3.115 1.00 98.25 85 GLU A N 1
ATOM 654 C CA . GLU A 1 85 ? -3.409 13.021 2.643 1.00 98.25 85 GLU A CA 1
ATOM 655 C C . GLU A 1 85 ? -1.881 13.089 2.702 1.00 98.25 85 GLU A C 1
ATOM 657 O O . GLU A 1 85 ? -1.258 12.801 3.729 1.00 98.25 85 GLU A O 1
ATOM 662 N N . ARG A 1 86 ? -1.259 13.468 1.586 1.00 96.94 86 ARG A N 1
ATOM 663 C CA . ARG A 1 86 ? 0.193 13.581 1.501 1.00 96.94 86 ARG A CA 1
ATOM 664 C C . ARG A 1 86 ? 0.717 14.575 2.540 1.00 96.94 86 ARG A C 1
ATOM 666 O O . ARG A 1 86 ? 0.261 15.705 2.642 1.00 96.94 86 ARG A O 1
ATOM 673 N N . THR A 1 87 ? 1.756 14.169 3.264 1.00 94.88 87 THR A N 1
ATOM 674 C CA . THR A 1 87 ? 2.337 14.962 4.357 1.00 94.88 87 THR A CA 1
ATOM 675 C C . THR A 1 87 ? 3.148 16.173 3.881 1.00 94.88 87 THR A C 1
ATOM 677 O O . THR A 1 87 ? 3.458 17.060 4.674 1.00 94.88 87 THR A O 1
ATOM 680 N N . GLY A 1 88 ? 3.549 16.207 2.606 1.00 93.19 88 GLY A N 1
ATOM 681 C CA . GLY A 1 88 ? 4.366 17.272 2.016 1.00 93.19 88 GLY A CA 1
ATOM 682 C C . GLY A 1 88 ? 5.849 17.200 2.398 1.00 93.19 88 GLY A C 1
ATOM 683 O O . GLY A 1 88 ? 6.618 18.119 2.106 1.00 93.19 88 GLY A O 1
ATOM 684 N N . GLY A 1 89 ? 6.271 16.119 3.058 1.00 92.62 89 GLY A N 1
ATOM 685 C CA . GLY A 1 89 ? 7.641 15.919 3.506 1.00 92.62 89 GLY A CA 1
ATOM 686 C C . GLY A 1 89 ? 7.867 14.561 4.165 1.00 92.62 89 GLY A C 1
ATOM 687 O O . GLY A 1 89 ? 6.969 13.962 4.756 1.00 92.62 89 GLY A O 1
ATOM 688 N N . SER A 1 90 ? 9.105 14.071 4.075 1.00 94.50 90 SER A N 1
ATOM 689 C CA . SER A 1 90 ? 9.484 12.769 4.631 1.00 94.50 90 SER A CA 1
ATOM 690 C C . SER A 1 90 ? 9.555 12.789 6.159 1.00 94.50 90 SER A C 1
ATOM 692 O O . SER A 1 90 ? 10.177 13.670 6.748 1.00 94.50 90 SER A O 1
ATOM 694 N N . ASN A 1 91 ? 9.007 11.745 6.779 1.00 94.38 91 ASN A N 1
ATOM 695 C CA . ASN A 1 91 ? 8.967 11.472 8.216 1.00 94.38 91 ASN A CA 1
ATOM 696 C C . ASN A 1 91 ? 8.207 12.516 9.043 1.00 94.38 91 ASN A C 1
ATOM 698 O O . ASN A 1 91 ? 8.427 12.610 10.249 1.00 94.38 91 ASN A O 1
ATOM 702 N N . LEU A 1 92 ? 7.329 13.281 8.394 1.00 95.12 92 LEU A N 1
ATOM 703 C CA . LEU A 1 92 ? 6.319 14.080 9.076 1.00 95.12 92 LEU A CA 1
ATOM 704 C C . LEU A 1 92 ? 5.201 13.177 9.606 1.00 95.12 92 LEU A C 1
ATOM 706 O O . LEU A 1 92 ? 5.085 12.019 9.196 1.00 95.12 92 LEU A O 1
ATOM 710 N N . ASP A 1 93 ? 4.401 13.713 10.522 1.00 93.00 93 ASP A N 1
ATOM 711 C CA . ASP A 1 93 ? 3.277 12.990 11.106 1.00 93.00 93 ASP A CA 1
ATOM 712 C C . ASP A 1 93 ? 2.276 12.593 10.014 1.00 93.00 93 ASP A C 1
ATOM 714 O O . ASP A 1 93 ? 1.918 13.403 9.156 1.00 93.00 93 ASP A O 1
ATOM 718 N N . LEU A 1 94 ? 1.860 11.323 10.031 1.00 94.56 94 LEU A N 1
ATOM 719 C CA . LEU A 1 94 ? 0.782 10.853 9.166 1.00 94.56 94 LEU A CA 1
ATOM 720 C C . LEU A 1 94 ? -0.542 11.455 9.656 1.00 94.56 94 LEU A C 1
ATOM 722 O O . LEU A 1 94 ? -0.710 11.605 10.868 1.00 94.56 94 LEU A O 1
ATOM 726 N N . PRO A 1 95 ? -1.478 11.783 8.750 1.00 95.44 95 PRO A N 1
ATOM 727 C CA . PRO A 1 95 ? -2.814 12.206 9.151 1.00 95.44 95 PRO A CA 1
ATOM 728 C C . PRO A 1 95 ? -3.539 11.074 9.892 1.00 95.44 95 PRO A C 1
ATOM 730 O O . PRO A 1 95 ? -3.137 9.912 9.829 1.00 95.44 95 PRO A O 1
ATOM 733 N N . ASP A 1 96 ? -4.643 11.407 10.555 1.00 96.31 96 ASP A N 1
ATOM 734 C CA . ASP A 1 96 ? -5.435 10.439 11.327 1.00 96.31 96 ASP A CA 1
ATOM 735 C C . ASP A 1 96 ? -6.387 9.602 10.462 1.00 96.31 96 ASP A C 1
ATOM 737 O O . ASP A 1 96 ? -6.957 8.615 10.936 1.00 96.31 96 ASP A O 1
ATOM 741 N N . GLU A 1 97 ? -6.569 9.986 9.199 1.00 97.75 97 GLU A N 1
ATOM 742 C CA . GLU A 1 97 ? -7.629 9.477 8.335 1.00 97.75 97 GLU A CA 1
ATOM 743 C C . GLU A 1 97 ? -7.096 8.917 7.017 1.00 97.75 97 GLU A C 1
ATOM 745 O O . GLU A 1 97 ? -6.112 9.403 6.451 1.00 97.75 97 GLU A O 1
ATOM 750 N N . ALA A 1 98 ? -7.794 7.903 6.511 1.00 98.25 98 ALA A N 1
ATOM 751 C CA . ALA A 1 98 ? -7.568 7.325 5.198 1.00 98.25 98 ALA A CA 1
ATOM 752 C C . ALA A 1 98 ? -8.895 6.969 4.520 1.00 98.25 98 ALA A C 1
ATOM 754 O O . ALA A 1 98 ? -9.927 6.822 5.174 1.00 98.25 98 ALA A O 1
ATOM 755 N N . PHE A 1 99 ? -8.858 6.804 3.203 1.00 98.69 99 PHE A N 1
ATOM 756 C CA . PHE A 1 99 ? -10.034 6.556 2.375 1.00 98.69 99 PHE A CA 1
ATOM 757 C C . PHE A 1 99 ? -9.836 5.312 1.513 1.00 98.69 99 PHE A C 1
ATOM 759 O O . PHE A 1 99 ? -8.719 5.051 1.066 1.00 98.69 99 PHE A O 1
ATOM 766 N N . ASP A 1 100 ? -10.899 4.546 1.272 1.00 98.50 100 ASP A N 1
ATOM 767 C CA . ASP A 1 100 ? -10.893 3.437 0.309 1.00 98.50 100 ASP A CA 1
ATOM 768 C C . ASP A 1 100 ? -11.466 3.847 -1.059 1.00 98.50 100 ASP A C 1
ATOM 770 O O . ASP A 1 100 ? -11.894 4.984 -1.276 1.00 98.50 100 ASP A O 1
ATOM 774 N N . SER A 1 101 ? -11.478 2.903 -2.004 1.00 97.81 101 SER A N 1
ATOM 775 C CA . SER A 1 101 ? -11.996 3.135 -3.355 1.00 97.81 101 SER A CA 1
ATOM 776 C C . SER A 1 101 ? -13.505 3.354 -3.423 1.00 97.81 101 SER A C 1
ATOM 778 O O . SER A 1 101 ? -13.986 3.899 -4.412 1.00 97.81 101 SER A O 1
ATOM 780 N N . ASP A 1 102 ? -14.257 2.962 -2.397 1.00 98.00 102 ASP A N 1
ATOM 781 C CA . ASP A 1 102 ? -15.701 3.199 -2.327 1.00 98.00 10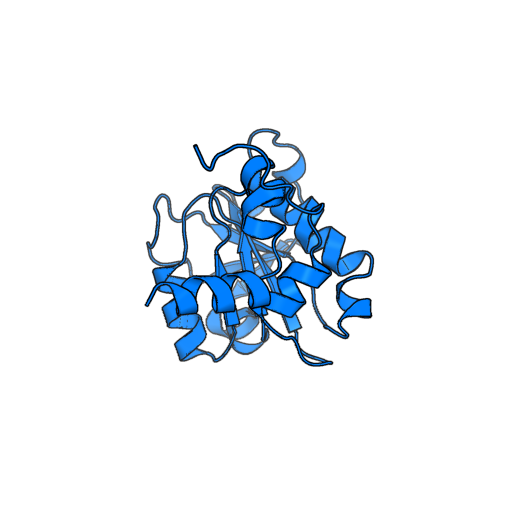2 ASP A CA 1
ATOM 782 C C . ASP A 1 102 ? -16.009 4.602 -1.760 1.00 98.00 102 ASP A C 1
ATOM 784 O O . ASP A 1 102 ? -17.153 5.068 -1.798 1.00 98.00 102 ASP A O 1
ATOM 788 N N . GLY A 1 103 ? -14.978 5.313 -1.286 1.00 96.12 103 GLY A N 1
ATOM 789 C CA . GLY A 1 103 ? -15.074 6.621 -0.647 1.00 96.12 103 GLY A CA 1
ATOM 790 C C . GLY A 1 103 ? -15.411 6.541 0.842 1.00 96.12 103 GLY A C 1
ATOM 791 O O . GLY A 1 103 ? -15.824 7.548 1.420 1.00 96.12 103 GLY A O 1
ATOM 792 N N . ASN A 1 104 ? -15.269 5.369 1.469 1.00 98.25 104 ASN A N 1
ATOM 793 C CA . ASN A 1 104 ? -15.422 5.244 2.913 1.00 98.25 104 ASN A CA 1
ATOM 794 C C . ASN A 1 104 ? -14.201 5.841 3.613 1.00 98.25 104 ASN A C 1
ATOM 796 O O . ASN A 1 104 ? -13.067 5.663 3.169 1.00 98.25 104 ASN A O 1
ATOM 800 N N . GLN A 1 105 ? -14.453 6.515 4.729 1.00 98.25 105 GLN A N 1
ATOM 801 C CA . GLN A 1 105 ? -13.440 7.119 5.584 1.00 98.25 105 GLN A CA 1
ATOM 802 C C . GLN A 1 105 ? -13.111 6.181 6.748 1.00 98.25 105 GLN A C 1
ATOM 804 O O . GLN A 1 105 ? -14.010 5.599 7.358 1.00 98.25 105 GLN A O 1
ATOM 809 N N . TYR A 1 106 ? -11.827 6.074 7.068 1.00 98.44 106 TYR A N 1
ATOM 810 C CA . TYR A 1 106 ? -11.278 5.215 8.111 1.00 98.44 106 TYR A CA 1
ATOM 811 C C . TYR A 1 106 ? -10.374 6.026 9.020 1.00 98.44 106 TYR A C 1
ATOM 813 O O . TYR A 1 106 ? -9.605 6.865 8.551 1.00 98.44 106 TYR A O 1
ATOM 821 N N . ASN A 1 107 ? -10.411 5.732 10.314 1.00 98.31 107 ASN A N 1
ATOM 822 C CA . ASN A 1 107 ? -9.417 6.229 11.247 1.00 98.31 107 ASN A CA 1
ATOM 823 C C . ASN A 1 107 ? -8.233 5.256 11.318 1.00 98.31 107 ASN A C 1
ATOM 825 O O . ASN A 1 107 ? -8.413 4.050 11.505 1.00 98.31 107 ASN A O 1
ATOM 829 N N . PHE A 1 108 ? -7.012 5.777 11.222 1.00 97.44 108 PHE A N 1
ATOM 830 C CA . PHE A 1 108 ? -5.810 4.951 11.210 1.00 97.44 108 PHE A CA 1
ATOM 831 C C . PHE A 1 108 ? -5.681 4.074 12.453 1.00 97.44 108 PHE A C 1
ATOM 833 O O . PHE A 1 108 ? -5.484 2.870 12.321 1.00 97.44 108 PHE A O 1
ATOM 840 N N . GLU A 1 109 ? -5.827 4.627 13.657 1.00 96.62 109 GLU A N 1
ATOM 841 C CA . GLU A 1 109 ? -5.663 3.844 14.885 1.00 96.62 109 GLU A CA 1
ATOM 842 C C . GLU A 1 109 ? -6.748 2.766 15.020 1.00 96.62 109 GLU A C 1
ATOM 844 O O . GLU A 1 109 ? -6.459 1.584 15.238 1.00 96.62 109 GLU A O 1
ATOM 849 N N . ASN A 1 110 ? -8.010 3.159 14.861 1.00 96.25 110 ASN A N 1
ATOM 850 C CA . ASN A 1 110 ? -9.150 2.306 15.191 1.00 96.25 110 ASN A CA 1
ATOM 851 C C . ASN A 1 110 ? -9.500 1.293 14.100 1.00 96.25 110 ASN A C 1
ATOM 853 O O . ASN A 1 110 ? -9.955 0.191 14.421 1.00 96.25 110 ASN A O 1
ATOM 857 N N . ASP A 1 111 ? -9.272 1.644 12.836 1.00 97.75 111 ASP A N 1
ATOM 858 C CA . ASP A 1 111 ? -9.770 0.868 11.704 1.00 97.75 111 ASP A CA 1
ATOM 859 C C . ASP A 1 111 ? -8.655 0.250 10.853 1.00 97.75 111 ASP A C 1
ATOM 861 O O . ASP A 1 111 ? -8.916 -0.704 10.119 1.00 97.75 111 ASP A O 1
ATOM 865 N N . ILE A 1 112 ? -7.408 0.724 10.981 1.00 97.94 112 ILE A N 1
ATOM 866 C CA . ILE A 1 112 ? -6.268 0.217 10.203 1.00 97.94 112 ILE A CA 1
ATOM 867 C C . ILE A 1 112 ? -5.214 -0.421 11.120 1.00 97.94 112 ILE A C 1
ATOM 869 O O . ILE A 1 112 ? -5.066 -1.642 11.140 1.00 97.94 112 ILE A O 1
ATOM 873 N N . TYR A 1 113 ? -4.496 0.353 11.930 1.00 97.69 113 TYR A N 1
ATOM 874 C CA . TYR A 1 113 ? -3.366 -0.126 12.734 1.00 97.69 113 TYR A CA 1
ATOM 875 C C . TYR A 1 113 ? -3.732 -1.258 13.700 1.00 97.69 113 TYR A C 1
ATOM 877 O O . TYR A 1 113 ? -2.906 -2.129 13.955 1.00 97.69 113 TYR A O 1
ATOM 885 N N . THR A 1 114 ? -4.965 -1.286 14.210 1.00 97.50 114 THR A N 1
ATOM 886 C CA . THR A 1 114 ? -5.456 -2.367 15.086 1.00 97.50 114 THR A CA 1
ATOM 887 C C . THR A 1 114 ? -6.050 -3.565 14.339 1.00 97.50 114 THR A C 1
ATOM 889 O O . THR A 1 114 ? -6.423 -4.553 14.977 1.00 97.50 114 THR A O 1
ATOM 892 N N . LYS A 1 115 ? -6.194 -3.491 13.009 1.00 98.06 115 LYS A N 1
ATOM 893 C CA . LYS A 1 115 ? -6.877 -4.505 12.183 1.00 98.06 115 LYS A CA 1
ATOM 894 C C . LYS A 1 115 ? -5.951 -5.273 11.251 1.00 98.06 115 LYS A C 1
ATOM 896 O O . LYS A 1 115 ? -6.335 -6.359 10.820 1.00 98.06 115 LYS A O 1
ATOM 901 N N . TYR A 1 116 ? -4.777 -4.732 10.942 1.00 98.50 116 TYR A N 1
ATOM 902 C CA . TYR A 1 116 ? -3.822 -5.333 10.015 1.00 98.50 116 TYR A CA 1
ATOM 903 C C . TYR A 1 116 ? -2.545 -5.768 10.726 1.00 98.50 116 TYR A C 1
ATOM 905 O O . TYR A 1 116 ? -2.027 -5.066 11.586 1.00 98.50 116 TYR A O 1
ATOM 913 N N . ASP A 1 117 ? -2.013 -6.920 10.328 1.00 98.56 117 ASP A N 1
ATOM 914 C CA . ASP A 1 117 ? -0.756 -7.470 10.841 1.00 98.56 117 ASP A CA 1
ATOM 915 C C . ASP A 1 117 ? 0.449 -7.012 10.009 1.00 98.56 117 ASP A C 1
ATOM 917 O O . ASP A 1 117 ? 1.589 -7.024 10.492 1.00 98.56 117 ASP A O 1
ATOM 921 N N . ILE A 1 118 ? 0.206 -6.661 8.741 1.00 98.62 118 ILE A N 1
ATOM 922 C CA . ILE A 1 118 ? 1.200 -6.184 7.779 1.00 98.62 118 ILE A CA 1
ATOM 923 C C . ILE A 1 118 ? 0.661 -4.935 7.081 1.00 98.62 118 ILE A C 1
ATOM 925 O O . ILE A 1 118 ? -0.434 -4.953 6.522 1.00 98.62 118 ILE A O 1
ATOM 929 N N . ILE A 1 119 ? 1.450 -3.862 7.069 1.00 98.62 119 ILE A N 1
ATOM 930 C CA . ILE A 1 119 ? 1.101 -2.613 6.384 1.00 98.62 119 ILE A CA 1
ATOM 931 C C . ILE A 1 119 ? 2.234 -2.216 5.438 1.00 98.62 119 ILE A C 1
ATOM 933 O O . ILE A 1 119 ? 3.373 -1.991 5.856 1.00 98.62 119 ILE A O 1
ATOM 937 N N . LEU A 1 120 ? 1.918 -2.119 4.150 1.00 98.38 120 LEU A N 1
ATOM 938 C CA . LEU A 1 120 ? 2.841 -1.672 3.111 1.00 98.38 120 LEU A CA 1
ATOM 939 C C . LEU A 1 120 ? 2.529 -0.218 2.769 1.00 98.38 120 LEU A C 1
ATOM 941 O O . LEU A 1 120 ? 1.504 0.060 2.159 1.00 98.38 120 LEU A O 1
ATOM 945 N N . CYS A 1 121 ? 3.401 0.712 3.142 1.00 97.94 121 CYS A N 1
ATOM 946 C CA . CYS A 1 121 ? 3.239 2.121 2.802 1.00 97.94 121 CYS A CA 1
ATOM 947 C C . CYS A 1 121 ? 4.038 2.447 1.536 1.00 97.94 121 CYS A C 1
ATOM 949 O O . CYS A 1 121 ? 5.269 2.512 1.571 1.00 97.94 121 CYS A O 1
ATOM 951 N N . VAL A 1 122 ? 3.343 2.597 0.410 1.00 97.94 122 VAL A N 1
ATOM 952 C CA . VAL A 1 122 ? 3.909 2.900 -0.909 1.00 97.94 122 VAL A CA 1
ATOM 953 C C . VAL A 1 122 ? 3.574 4.349 -1.250 1.00 97.94 122 VAL A C 1
ATOM 955 O O . VAL A 1 122 ? 2.516 4.645 -1.796 1.00 97.94 122 VAL A O 1
ATOM 958 N N . SER A 1 123 ? 4.476 5.259 -0.897 1.00 96.50 123 SER A N 1
ATOM 959 C CA . SER A 1 123 ? 4.199 6.696 -0.883 1.00 96.50 123 SER A CA 1
ATOM 960 C C . SER A 1 123 ? 5.257 7.526 -1.611 1.00 96.50 123 SER A C 1
ATOM 962 O O . SER A 1 123 ? 6.370 7.074 -1.894 1.00 96.50 123 SER A O 1
ATOM 964 N N . THR A 1 124 ? 4.926 8.772 -1.924 1.00 96.69 124 THR A N 1
ATOM 965 C CA . THR A 1 124 ? 5.869 9.759 -2.460 1.00 96.69 124 THR A CA 1
ATOM 966 C C . THR A 1 124 ? 6.858 10.170 -1.379 1.00 96.69 124 THR A C 1
ATOM 968 O O . THR A 1 124 ? 8.072 10.064 -1.567 1.00 96.69 124 THR A O 1
ATOM 971 N N . ASP A 1 125 ? 6.338 10.587 -0.224 1.00 93.75 125 ASP A N 1
ATOM 972 C CA . ASP A 1 125 ? 7.146 10.978 0.927 1.00 93.75 125 ASP A CA 1
ATOM 973 C C . ASP A 1 125 ? 7.385 9.779 1.851 1.00 93.75 125 ASP A C 1
ATOM 975 O O . ASP A 1 125 ? 6.494 8.967 2.097 1.00 93.75 125 ASP A O 1
ATOM 979 N N . SER A 1 126 ? 8.599 9.642 2.387 1.00 93.81 126 SER A N 1
ATOM 980 C CA . SER A 1 126 ? 8.915 8.519 3.273 1.00 93.81 126 SER A CA 1
ATOM 981 C C . SER A 1 126 ? 8.161 8.618 4.598 1.00 93.81 126 SER A C 1
ATOM 983 O O . SER A 1 126 ? 8.236 9.642 5.264 1.00 93.81 126 SER A O 1
ATOM 985 N N . ALA A 1 127 ? 7.503 7.539 5.021 1.00 94.44 127 ALA A N 1
ATOM 986 C CA . ALA A 1 127 ? 6.803 7.445 6.305 1.00 94.44 127 ALA A CA 1
ATOM 987 C C . ALA A 1 127 ? 7.555 6.578 7.336 1.00 94.44 127 ALA A C 1
ATOM 989 O O . ALA A 1 127 ? 6.947 6.021 8.248 1.00 94.44 127 ALA A O 1
ATOM 990 N N . THR A 1 128 ? 8.871 6.380 7.185 1.00 94.00 128 THR A N 1
ATOM 991 C CA . THR A 1 128 ? 9.609 5.365 7.962 1.00 94.00 128 THR A CA 1
ATOM 992 C C . THR A 1 128 ? 9.538 5.605 9.465 1.00 94.00 128 THR A C 1
ATOM 994 O O . THR A 1 128 ? 9.252 4.671 10.215 1.00 94.00 128 THR A O 1
ATOM 997 N N . ALA A 1 129 ? 9.791 6.833 9.920 1.00 95.31 129 ALA A N 1
ATOM 998 C CA . ALA A 1 129 ? 9.763 7.169 11.340 1.00 95.31 129 ALA A CA 1
ATOM 999 C C . ALA A 1 129 ? 8.367 6.985 11.971 1.00 95.31 129 ALA A C 1
ATOM 1001 O O . ALA A 1 129 ? 8.280 6.208 12.930 1.00 95.31 129 ALA A O 1
ATOM 1002 N N . PR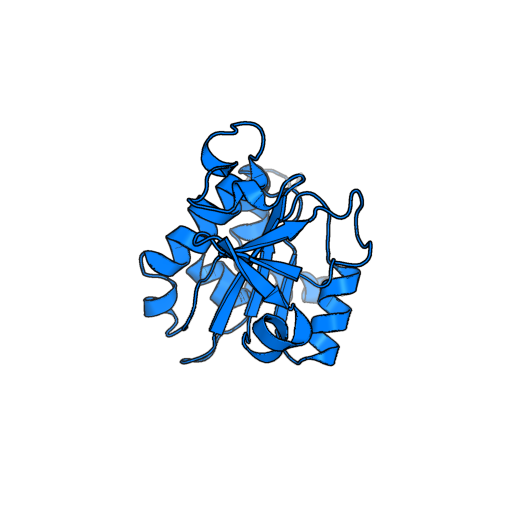O A 1 130 ? 7.281 7.603 11.450 1.00 95.31 130 PRO A N 1
ATOM 1003 C CA . PRO A 1 130 ? 5.950 7.419 12.027 1.00 95.31 130 PRO A CA 1
ATOM 1004 C C . PRO A 1 130 ? 5.478 5.964 11.928 1.00 95.31 130 PRO A C 1
ATOM 1006 O O . PRO A 1 130 ? 5.030 5.402 12.925 1.00 95.31 130 PRO A O 1
ATOM 1009 N N . LEU A 1 131 ? 5.673 5.290 10.786 1.00 95.94 131 LEU A N 1
ATOM 1010 C CA . LEU A 1 131 ? 5.235 3.901 10.625 1.00 95.94 131 LEU A CA 1
ATOM 1011 C C . LEU A 1 131 ? 5.979 2.948 11.573 1.00 95.94 131 LEU A C 1
ATOM 1013 O O . LEU A 1 131 ? 5.375 2.015 12.091 1.00 95.94 131 LEU A O 1
ATOM 1017 N N . THR A 1 132 ? 7.263 3.197 11.861 1.00 95.94 132 THR A N 1
ATOM 1018 C CA . THR A 1 132 ? 8.023 2.420 12.859 1.00 95.94 132 THR A CA 1
ATOM 1019 C C . THR A 1 132 ? 7.468 2.623 14.269 1.00 95.94 132 THR A C 1
ATOM 1021 O O . THR A 1 132 ? 7.356 1.663 15.036 1.00 95.94 132 THR A O 1
ATOM 1024 N N . ALA A 1 133 ? 7.118 3.863 14.624 1.00 96.75 133 ALA A N 1
ATOM 1025 C CA . ALA A 1 133 ? 6.517 4.170 15.917 1.00 96.75 133 ALA A CA 1
ATOM 1026 C C . ALA A 1 133 ? 5.156 3.472 16.072 1.00 96.75 133 ALA A C 1
ATOM 1028 O O . ALA A 1 133 ? 4.941 2.774 17.065 1.00 96.75 133 ALA A O 1
ATOM 1029 N N . PHE A 1 134 ? 4.292 3.564 15.059 1.00 97.44 134 PHE A N 1
ATOM 1030 C CA . PHE A 1 134 ? 2.978 2.923 15.065 1.00 97.44 134 PHE A CA 1
ATOM 1031 C C . PHE A 1 134 ? 3.062 1.395 15.026 1.00 97.44 134 PHE A C 1
ATOM 1033 O O . PHE A 1 134 ? 2.352 0.737 15.781 1.00 97.44 134 PHE A O 1
ATOM 1040 N N . ALA A 1 135 ? 3.985 0.814 14.256 1.00 97.25 135 ALA A N 1
ATOM 1041 C CA . ALA A 1 135 ? 4.231 -0.629 14.255 1.00 97.25 135 ALA A CA 1
ATOM 1042 C C . ALA A 1 135 ? 4.571 -1.136 15.666 1.00 97.25 135 ALA A C 1
ATOM 1044 O O . ALA A 1 135 ? 4.029 -2.137 16.131 1.00 97.25 135 ALA A O 1
ATOM 1045 N N . LYS A 1 136 ? 5.413 -0.398 16.401 1.00 97.19 136 LYS A N 1
ATOM 1046 C CA . LYS A 1 136 ? 5.745 -0.721 17.795 1.00 97.19 136 LYS A CA 1
ATOM 1047 C C . LYS A 1 136 ? 4.559 -0.531 18.746 1.00 97.19 136 LYS A C 1
ATOM 1049 O O . LYS A 1 136 ? 4.425 -1.301 19.693 1.00 97.19 136 LYS A O 1
ATOM 1054 N N . GLN A 1 137 ? 3.748 0.501 18.530 1.00 97.75 137 GLN A N 1
ATOM 1055 C CA . GLN A 1 137 ? 2.607 0.833 19.383 1.00 97.75 137 GLN A CA 1
ATOM 1056 C C . GLN A 1 137 ? 1.444 -0.153 19.219 1.00 97.75 137 GLN A C 1
ATOM 1058 O O . GLN A 1 137 ? 0.868 -0.580 20.217 1.00 97.75 137 GLN A O 1
ATOM 1063 N N . PHE A 1 138 ? 1.114 -0.524 17.982 1.00 97.69 138 PHE A N 1
ATOM 1064 C CA . PHE A 1 138 ? -0.069 -1.322 17.647 1.00 97.69 138 PHE A CA 1
ATOM 1065 C C . PHE A 1 138 ? 0.246 -2.791 17.338 1.00 97.69 138 PHE A C 1
ATOM 1067 O O . PHE A 1 138 ? -0.655 -3.623 17.348 1.00 97.69 138 PHE A O 1
ATOM 1074 N N . GLY A 1 139 ? 1.519 -3.136 17.131 1.00 97.31 139 GLY A N 1
ATOM 1075 C CA . GLY A 1 139 ? 1.976 -4.521 16.998 1.00 97.31 139 GLY A CA 1
ATOM 1076 C C . GLY A 1 139 ? 1.950 -5.091 15.578 1.00 97.31 139 GLY A C 1
ATOM 1077 O O . GLY A 1 139 ? 2.216 -6.281 15.415 1.00 97.31 139 GLY A O 1
ATOM 1078 N N . PHE A 1 140 ? 1.674 -4.277 14.557 1.00 98.00 140 PHE A N 1
ATOM 1079 C CA . PHE A 1 140 ? 1.801 -4.685 13.155 1.00 98.00 140 PHE A CA 1
ATOM 1080 C C . PHE A 1 140 ? 3.261 -4.619 12.675 1.00 98.00 140 PHE A C 1
ATOM 1082 O O . PHE A 1 140 ? 4.115 -3.976 13.287 1.00 98.00 140 PHE A O 1
ATOM 1089 N N . ARG A 1 141 ? 3.566 -5.258 11.542 1.00 98.00 141 ARG A N 1
ATOM 1090 C CA . ARG A 1 141 ? 4.846 -5.098 10.831 1.00 98.00 141 ARG A CA 1
ATOM 1091 C C . ARG A 1 141 ? 4.649 -4.178 9.632 1.00 98.00 141 ARG A C 1
ATOM 1093 O O . ARG A 1 141 ? 3.766 -4.411 8.814 1.00 98.00 141 ARG A O 1
ATOM 1100 N N . GLY A 1 142 ? 5.466 -3.138 9.523 1.00 96.00 142 GLY A N 1
ATOM 1101 C CA . GLY A 1 142 ? 5.367 -2.152 8.447 1.00 96.00 142 GLY A CA 1
ATOM 1102 C C . GLY A 1 142 ? 6.589 -2.152 7.533 1.00 96.00 142 GLY A C 1
ATOM 1103 O O . GLY A 1 142 ? 7.703 -2.370 8.005 1.00 96.00 142 GLY A O 1
ATOM 1104 N N . ALA A 1 143 ? 6.396 -1.849 6.249 1.00 94.94 143 ALA A N 1
ATOM 1105 C CA . ALA A 1 143 ? 7.482 -1.437 5.357 1.00 94.94 143 ALA A CA 1
ATOM 1106 C C . ALA A 1 143 ? 7.107 -0.166 4.599 1.00 94.94 143 ALA A C 1
ATOM 1108 O O . ALA A 1 143 ? 5.955 0.016 4.207 1.00 94.94 143 ALA A O 1
ATOM 1109 N N . THR A 1 144 ? 8.100 0.693 4.370 1.00 94.44 144 THR A N 1
ATOM 1110 C CA . THR A 1 144 ? 7.959 1.900 3.556 1.00 94.44 144 THR A CA 1
ATOM 1111 C C . THR A 1 144 ? 8.689 1.728 2.231 1.00 94.44 144 THR A C 1
ATOM 1113 O O . THR A 1 144 ? 9.870 1.387 2.176 1.00 94.44 144 THR A O 1
ATOM 1116 N N . LEU A 1 145 ? 7.968 1.960 1.143 1.00 94.81 145 LEU A N 1
ATOM 1117 C CA . LEU A 1 145 ? 8.407 1.772 -0.237 1.00 94.81 145 LEU A CA 1
ATOM 1118 C C . LEU A 1 145 ? 8.340 3.122 -0.957 1.00 94.81 145 LEU A C 1
ATOM 1120 O O . LEU A 1 145 ? 7.649 3.280 -1.960 1.00 94.81 145 LEU A O 1
ATOM 1124 N N . HIS A 1 146 ? 9.014 4.120 -0.383 1.00 91.75 146 HIS A N 1
ATOM 1125 C CA . HIS A 1 146 ? 8.933 5.495 -0.861 1.00 91.75 146 HIS A CA 1
ATOM 1126 C C . HIS A 1 146 ? 9.617 5.677 -2.222 1.00 91.75 146 HIS A C 1
ATOM 1128 O O . HIS A 1 146 ? 10.666 5.084 -2.484 1.00 91.75 146 HIS A O 1
ATOM 1134 N N . GLY A 1 147 ? 9.037 6.509 -3.089 1.00 89.69 147 GLY A N 1
ATOM 1135 C CA . GLY A 1 147 ? 9.608 6.810 -4.409 1.00 89.69 147 GLY A CA 1
ATOM 1136 C C . GLY A 1 147 ? 9.718 5.591 -5.335 1.00 89.69 147 GLY A C 1
ATOM 1137 O O . GLY A 1 147 ? 10.581 5.556 -6.219 1.00 89.69 147 GLY A O 1
ATOM 1138 N N . LEU A 1 148 ? 8.872 4.579 -5.109 1.00 92.81 148 LEU A N 1
ATOM 1139 C CA . LEU A 1 148 ? 8.877 3.318 -5.837 1.00 92.81 148 LEU A CA 1
ATOM 1140 C C . LEU A 1 148 ? 8.871 3.538 -7.355 1.00 92.81 148 LEU A C 1
ATOM 1142 O O . LEU A 1 148 ? 7.994 4.193 -7.911 1.00 92.81 148 LEU A O 1
ATOM 1146 N N . ASN A 1 149 ? 9.831 2.924 -8.042 1.00 92.62 149 ASN A N 1
ATOM 1147 C CA . ASN A 1 149 ? 9.935 2.945 -9.497 1.00 92.62 149 ASN A CA 1
ATOM 1148 C C . ASN A 1 149 ? 10.434 1.590 -10.028 1.00 92.62 149 ASN A C 1
ATOM 1150 O O . ASN A 1 149 ? 10.773 0.698 -9.249 1.00 92.62 149 ASN A O 1
ATOM 1154 N N . ASP A 1 150 ? 10.493 1.425 -11.352 1.00 89.12 150 ASP A N 1
ATOM 1155 C CA . ASP A 1 150 ? 10.903 0.153 -11.968 1.00 89.12 150 ASP A CA 1
ATOM 1156 C C . ASP A 1 150 ? 12.341 -0.251 -11.658 1.00 89.12 150 ASP A C 1
ATOM 1158 O O . ASP A 1 150 ? 12.632 -1.444 -11.594 1.00 89.12 150 ASP A O 1
ATOM 1162 N N . ILE A 1 151 ? 13.237 0.711 -11.433 1.00 88.81 151 ILE A N 1
ATOM 1163 C CA . ILE A 1 151 ? 14.614 0.407 -11.044 1.00 88.81 151 ILE A CA 1
ATOM 1164 C C . ILE A 1 151 ? 1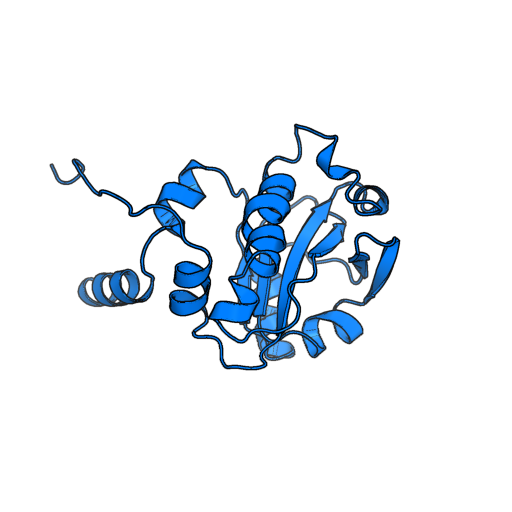4.601 -0.231 -9.657 1.00 88.81 151 ILE A C 1
ATOM 1166 O O . ILE A 1 151 ? 15.187 -1.292 -9.478 1.00 88.81 151 ILE A O 1
ATOM 1170 N N . ILE A 1 152 ? 13.895 0.367 -8.693 1.00 89.00 152 ILE A N 1
ATOM 1171 C CA . ILE A 1 152 ? 13.787 -0.153 -7.321 1.00 89.00 152 ILE A CA 1
ATOM 1172 C C . ILE A 1 152 ? 13.096 -1.525 -7.303 1.00 89.00 152 ILE A C 1
ATOM 1174 O O . ILE A 1 152 ? 13.599 -2.453 -6.665 1.00 89.00 152 ILE A O 1
ATOM 1178 N N . LEU A 1 153 ? 11.989 -1.677 -8.040 1.00 89.19 153 LEU A N 1
ATOM 1179 C CA . LEU A 1 153 ? 11.252 -2.942 -8.152 1.00 89.19 153 LEU A CA 1
ATOM 1180 C C . LEU A 1 153 ? 12.126 -4.074 -8.695 1.00 89.19 153 LEU A C 1
ATOM 1182 O O . LEU A 1 153 ? 12.143 -5.159 -8.122 1.00 89.19 153 LEU A O 1
ATOM 1186 N N . ASN A 1 154 ? 12.878 -3.812 -9.765 1.00 87.25 154 ASN A N 1
ATOM 1187 C CA . ASN A 1 154 ? 13.700 -4.816 -10.444 1.00 87.25 154 ASN A CA 1
ATOM 1188 C C . ASN A 1 154 ? 15.131 -4.921 -9.893 1.00 87.25 154 ASN A C 1
ATOM 1190 O O . ASN A 1 154 ? 15.969 -5.596 -10.487 1.00 87.25 154 ASN A O 1
ATOM 1194 N N . SER A 1 155 ? 15.427 -4.260 -8.772 1.00 87.88 155 SER A N 1
ATOM 1195 C CA . SER A 1 155 ? 16.705 -4.388 -8.070 1.00 87.88 155 SER A CA 1
ATOM 1196 C C . SER A 1 155 ? 16.480 -4.668 -6.587 1.00 87.88 155 SER A C 1
ATOM 1198 O O . SER A 1 155 ? 16.331 -5.825 -6.200 1.00 87.88 155 SER A O 1
ATOM 1200 N N . GLY A 1 156 ? 16.403 -3.622 -5.764 1.00 84.62 156 GLY A N 1
ATOM 1201 C CA . GLY A 1 156 ? 16.344 -3.705 -4.308 1.00 84.62 156 GLY A CA 1
ATOM 1202 C C . GLY A 1 156 ? 15.176 -4.528 -3.774 1.00 84.62 156 GLY A C 1
ATOM 1203 O O . GLY A 1 156 ? 15.355 -5.224 -2.786 1.00 84.62 156 GLY A O 1
ATOM 1204 N N . LEU A 1 157 ? 14.015 -4.513 -4.436 1.00 88.00 157 LEU A N 1
ATOM 1205 C CA . LEU A 1 157 ? 12.843 -5.292 -4.009 1.00 88.00 157 LEU A CA 1
ATOM 1206 C C . LEU A 1 157 ? 12.748 -6.673 -4.658 1.00 88.00 157 LEU A C 1
ATOM 1208 O O . LEU A 1 157 ? 11.907 -7.483 -4.271 1.00 88.00 157 LEU A O 1
ATOM 1212 N N . ALA A 1 158 ? 13.587 -6.952 -5.652 1.00 86.88 158 ALA A N 1
ATOM 1213 C CA . ALA A 1 158 ? 13.578 -8.233 -6.333 1.00 86.88 158 ALA A CA 1
ATOM 1214 C C . ALA A 1 158 ? 14.381 -9.304 -5.583 1.00 86.88 158 ALA A C 1
ATOM 1216 O O . ALA A 1 158 ? 14.166 -10.494 -5.804 1.00 86.88 158 ALA A O 1
ATOM 1217 N N . VAL A 1 159 ? 15.303 -8.920 -4.706 1.00 85.38 159 VAL A N 1
ATOM 1218 C CA . VAL A 1 159 ? 16.183 -9.856 -3.993 1.00 85.38 159 VAL A CA 1
ATOM 1219 C C . VAL A 1 159 ? 15.437 -10.729 -2.976 1.00 85.38 159 VAL A C 1
ATOM 1221 O O . VAL A 1 159 ? 14.298 -10.463 -2.600 1.00 85.38 159 VAL A O 1
ATOM 1224 N N . ASP A 1 160 ? 16.095 -11.796 -2.525 1.00 86.50 160 ASP A N 1
ATOM 1225 C CA . ASP A 1 160 ? 15.680 -12.544 -1.338 1.00 86.50 160 ASP A CA 1
ATOM 1226 C C . ASP A 1 160 ? 16.338 -11.918 -0.102 1.00 86.50 160 ASP A C 1
ATOM 1228 O O . ASP A 1 160 ? 17.561 -11.985 0.065 1.00 86.50 160 ASP A O 1
ATOM 1232 N N . TYR A 1 161 ? 15.535 -11.304 0.767 1.00 84.06 161 TYR A N 1
ATOM 1233 C CA . TYR A 1 161 ? 16.045 -10.606 1.946 1.00 84.06 161 TYR A CA 1
ATOM 1234 C C . TYR A 1 161 ? 16.701 -11.536 2.975 1.00 84.06 161 TYR A C 1
ATOM 1236 O O . TYR A 1 161 ? 17.564 -11.075 3.723 1.00 84.06 161 TYR A O 1
ATOM 1244 N N . ASN A 1 162 ? 16.400 -12.840 2.972 1.00 79.50 162 ASN A N 1
ATOM 1245 C CA . ASN A 1 162 ? 17.112 -13.792 3.828 1.00 79.50 162 ASN A CA 1
ATOM 1246 C C . ASN A 1 162 ? 18.579 -13.918 3.402 1.00 79.50 162 ASN A C 1
ATOM 1248 O O . ASN A 1 162 ? 19.471 -13.963 4.248 1.00 79.50 162 ASN A O 1
ATOM 1252 N N . ILE A 1 163 ? 18.842 -13.934 2.090 1.00 75.12 163 ILE A N 1
ATOM 1253 C CA . ILE A 1 163 ? 20.204 -14.011 1.545 1.00 75.12 163 ILE A CA 1
ATOM 1254 C C . ILE A 1 163 ? 20.956 -12.717 1.850 1.00 75.12 163 ILE A C 1
ATOM 1256 O O . ILE A 1 163 ? 22.067 -12.765 2.378 1.00 75.12 163 ILE A O 1
ATOM 1260 N N . ILE A 1 164 ? 20.327 -11.567 1.587 1.00 79.25 164 ILE A N 1
ATOM 1261 C CA . ILE A 1 164 ? 20.933 -10.254 1.846 1.00 79.25 164 ILE A CA 1
ATOM 1262 C C . ILE A 1 164 ? 21.269 -10.081 3.329 1.00 79.25 164 ILE A C 1
ATOM 1264 O O . ILE A 1 164 ? 22.350 -9.592 3.652 1.00 79.25 164 ILE A O 1
ATOM 1268 N N . SER A 1 165 ? 20.392 -10.523 4.236 1.00 71.75 165 SER A N 1
ATOM 1269 C CA . SER A 1 165 ? 20.655 -10.462 5.677 1.00 71.75 165 SER A CA 1
ATOM 1270 C C . SER A 1 165 ? 21.896 -11.273 6.064 1.00 71.75 165 SER A C 1
ATOM 1272 O O . SER A 1 165 ? 22.755 -10.767 6.784 1.00 71.75 165 SER A O 1
ATOM 1274 N N . ILE A 1 166 ? 22.041 -12.499 5.544 1.00 73.69 166 ILE A N 1
ATOM 1275 C CA . ILE A 1 166 ? 23.211 -13.357 5.802 1.00 73.69 166 ILE A CA 1
ATOM 1276 C C . ILE A 1 166 ? 24.497 -12.724 5.254 1.00 73.69 166 ILE A C 1
ATOM 1278 O O . ILE A 1 166 ? 25.553 -12.808 5.880 1.00 73.69 166 ILE A O 1
ATOM 1282 N N . GLU A 1 167 ? 24.449 -12.113 4.070 1.00 71.56 167 GLU A N 1
ATOM 1283 C CA . GLU A 1 167 ? 25.616 -11.452 3.477 1.00 71.56 167 GLU A CA 1
ATOM 1284 C C . GLU A 1 167 ? 26.019 -10.188 4.235 1.00 71.56 167 GLU A C 1
ATOM 1286 O O . GLU A 1 167 ? 27.209 -9.976 4.468 1.00 71.56 167 GLU A O 1
ATOM 1291 N N . ALA A 1 168 ? 25.048 -9.391 4.682 1.00 69.44 168 ALA A N 1
ATOM 1292 C CA . ALA A 1 168 ? 25.301 -8.210 5.499 1.00 69.44 168 ALA A CA 1
ATOM 1293 C C . ALA A 1 168 ? 25.933 -8.572 6.854 1.00 69.44 168 ALA A C 1
ATOM 1295 O O . ALA A 1 168 ? 26.830 -7.870 7.321 1.00 69.44 168 ALA A O 1
ATOM 1296 N N . GLU A 1 169 ? 25.525 -9.687 7.466 1.00 64.75 169 GLU A N 1
ATOM 1297 C CA . GLU A 1 169 ? 26.126 -10.181 8.710 1.00 64.75 169 GLU A CA 1
ATOM 1298 C C . GLU A 1 169 ? 27.586 -10.619 8.549 1.00 64.75 169 GLU A C 1
ATOM 1300 O O . GLU A 1 169 ? 28.366 -10.452 9.480 1.00 64.75 169 GLU A O 1
ATOM 1305 N N . LYS A 1 170 ? 27.999 -11.110 7.372 1.00 64.75 170 LYS A N 1
ATOM 1306 C CA . LYS A 1 170 ? 29.407 -11.467 7.099 1.00 64.75 170 LYS A CA 1
ATOM 1307 C C . LYS A 1 170 ? 30.344 -10.256 7.021 1.00 64.75 170 LYS A C 1
ATOM 1309 O O . LYS A 1 170 ? 31.559 -10.442 7.024 1.00 64.75 170 LYS A O 1
ATOM 1314 N N . LEU A 1 171 ? 29.794 -9.047 6.890 1.00 63.78 171 LEU A N 1
ATOM 1315 C CA . LEU A 1 171 ? 30.541 -7.786 6.833 1.00 63.78 171 LEU A CA 1
ATOM 1316 C C . LEU A 1 171 ? 30.588 -7.044 8.182 1.00 63.78 171 LEU A C 1
ATOM 1318 O O . LEU A 1 171 ? 31.162 -5.955 8.244 1.00 63.78 171 LEU A O 1
ATOM 1322 N N . ARG A 1 172 ? 29.983 -7.607 9.235 1.00 51.16 172 ARG A N 1
ATOM 1323 C CA . ARG A 1 172 ? 30.126 -7.153 10.627 1.00 51.16 172 ARG A CA 1
ATOM 1324 C C . ARG A 1 172 ? 31.321 -7.813 11.303 1.00 51.16 172 ARG A C 1
ATOM 1326 O O . ARG A 1 172 ? 31.946 -7.111 12.127 1.00 51.16 172 ARG A O 1
#

pLDDT: mean 92.55, std 11.48, range [37.91, 98.81]

Sequence (172 aa):
MIAESMTFPPFSLSRLLTTVFAPKKGERVAVLIDLENTDLMKDLAFLSDETLTVQRKAHDVFYEGLKNGVAEELGLAGGELFAYERTGGSNLDLPDEAFDSDGNQYNFENDIYTKYDIILCVSTDSATAPLTAFAKQFGFRGATLHGLNDIILNSGLAVDYNIISIEAEKLR